Protein AF-A0A832GKD5-F1 (afdb_monomer_lite)

Structure (mmCIF, N/CA/C/O backbone):
data_AF-A0A832GKD5-F1
#
_entry.id   AF-A0A832GKD5-F1
#
loop_
_atom_site.group_PDB
_atom_site.id
_atom_site.type_symbol
_atom_site.label_atom_id
_atom_site.label_alt_id
_atom_site.label_comp_id
_atom_site.label_asym_id
_atom_site.label_entity_id
_atom_site.label_seq_id
_atom_site.pdbx_PDB_ins_code
_atom_site.Cartn_x
_atom_site.Cartn_y
_atom_site.Cartn_z
_atom_site.occupancy
_atom_site.B_iso_or_equiv
_atom_site.auth_seq_id
_atom_site.auth_comp_id
_atom_site.auth_asym_id
_atom_site.auth_atom_id
_atom_site.pdbx_PDB_model_num
ATOM 1 N N . MET A 1 1 ? 5.374 27.625 0.746 1.00 59.59 1 MET A N 1
ATOM 2 C CA . MET A 1 1 ? 5.018 27.367 -0.669 1.00 59.59 1 MET A CA 1
ATOM 3 C C . MET A 1 1 ? 6.134 26.679 -1.460 1.00 59.59 1 MET A C 1
ATOM 5 O O . MET A 1 1 ? 5.819 25.725 -2.146 1.00 59.59 1 MET A O 1
ATOM 9 N N . PHE A 1 2 ? 7.410 27.067 -1.316 1.00 66.75 2 PHE A N 1
ATOM 10 C CA . PHE A 1 2 ? 8.552 26.503 -2.070 1.00 66.75 2 PHE A CA 1
ATOM 11 C C . PHE A 1 2 ? 8.713 24.966 -1.993 1.00 66.75 2 PHE A C 1
ATOM 13 O O . PHE A 1 2 ? 8.906 24.307 -3.009 1.00 66.75 2 PHE A O 1
ATOM 20 N N . TYR A 1 3 ? 8.544 24.373 -0.807 1.00 62.72 3 TYR A N 1
ATOM 21 C CA . TYR A 1 3 ? 8.674 22.920 -0.606 1.00 62.72 3 TYR A CA 1
ATOM 22 C C . TYR A 1 3 ? 7.599 22.079 -1.316 1.00 62.72 3 TYR A C 1
ATOM 24 O O . TYR A 1 3 ? 7.874 20.954 -1.723 1.00 62.72 3 TYR A O 1
ATOM 32 N N . LEU A 1 4 ? 6.385 22.615 -1.489 1.00 67.25 4 LEU A N 1
ATOM 33 C CA . LEU A 1 4 ? 5.298 21.901 -2.172 1.00 67.25 4 LEU A CA 1
ATOM 34 C C . LEU A 1 4 ? 5.530 21.840 -3.686 1.00 67.25 4 LEU A C 1
ATOM 36 O O . LEU A 1 4 ? 5.181 20.846 -4.318 1.00 67.25 4 LEU A O 1
ATOM 40 N N . THR A 1 5 ? 6.132 22.886 -4.256 1.00 70.44 5 THR A N 1
ATOM 41 C CA . THR A 1 5 ? 6.469 22.951 -5.682 1.00 70.44 5 THR A CA 1
ATOM 42 C C . THR A 1 5 ? 7.581 21.963 -6.023 1.00 70.44 5 THR A C 1
ATOM 44 O O . THR A 1 5 ? 7.411 21.157 -6.931 1.00 70.44 5 THR A O 1
ATOM 47 N N . LEU A 1 6 ? 8.649 21.932 -5.217 1.00 73.38 6 LEU A N 1
ATOM 48 C CA . LEU A 1 6 ? 9.754 20.981 -5.386 1.00 73.38 6 LEU A CA 1
ATOM 49 C C . LEU A 1 6 ? 9.298 19.523 -5.260 1.00 73.38 6 LEU A C 1
ATOM 51 O O . LEU A 1 6 ? 9.687 18.686 -6.067 1.00 73.38 6 LEU A O 1
ATOM 55 N N . ALA A 1 7 ? 8.439 19.214 -4.283 1.00 74.38 7 ALA A N 1
ATOM 56 C CA . ALA A 1 7 ? 7.901 17.865 -4.141 1.00 74.38 7 ALA A CA 1
ATOM 57 C C . ALA A 1 7 ? 7.078 17.454 -5.376 1.00 74.38 7 ALA A C 1
ATOM 59 O O . ALA A 1 7 ? 7.232 16.346 -5.878 1.00 74.38 7 ALA A O 1
ATOM 60 N N . ARG A 1 8 ? 6.227 18.344 -5.909 1.00 76.88 8 ARG A N 1
ATOM 61 C CA . ARG A 1 8 ? 5.444 18.066 -7.128 1.00 76.88 8 ARG A CA 1
ATOM 62 C C . ARG A 1 8 ? 6.317 17.808 -8.352 1.00 76.88 8 ARG A C 1
ATOM 64 O O . ARG A 1 8 ? 6.017 16.894 -9.117 1.00 76.88 8 ARG A O 1
ATOM 71 N N . GLU A 1 9 ? 7.378 18.586 -8.525 1.00 83.12 9 GLU A N 1
ATOM 72 C CA . GLU A 1 9 ? 8.342 18.387 -9.610 1.00 83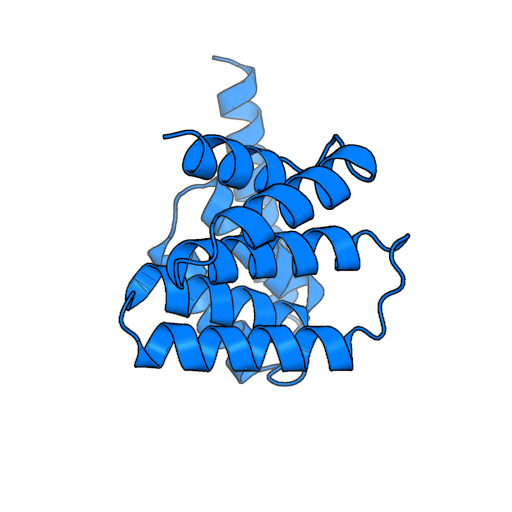.12 9 GLU A CA 1
ATOM 73 C C . GLU A 1 9 ? 9.044 17.028 -9.492 1.00 83.12 9 GLU A C 1
ATOM 75 O O . GLU A 1 9 ? 9.119 16.293 -10.474 1.00 83.12 9 GLU A O 1
ATOM 80 N N . GLN A 1 10 ? 9.452 16.633 -8.282 1.00 88.31 10 GLN A N 1
ATOM 81 C CA . GLN A 1 10 ? 10.089 15.335 -8.034 1.00 88.31 10 GLN A CA 1
ATOM 82 C C . GLN A 1 10 ? 9.175 14.149 -8.370 1.00 88.31 10 GLN A C 1
ATOM 84 O O . GLN A 1 10 ? 9.619 13.202 -9.013 1.00 88.31 10 GLN A O 1
ATOM 89 N N . TRP A 1 11 ? 7.896 14.194 -7.979 1.00 91.75 11 TRP A N 1
ATOM 90 C CA . TRP A 1 11 ? 6.954 13.112 -8.298 1.00 91.75 11 TRP A CA 1
ATOM 91 C C . TRP A 1 11 ? 6.609 13.050 -9.787 1.00 91.75 11 TRP A C 1
ATOM 93 O O . TRP A 1 11 ? 6.410 11.959 -10.316 1.00 91.75 11 TRP A O 1
ATOM 103 N N . SER A 1 12 ? 6.570 14.200 -10.463 1.00 92.38 12 SER A N 1
ATOM 104 C CA . SER A 1 12 ? 6.320 14.260 -11.909 1.00 92.38 12 SER A CA 1
ATOM 105 C C . SER A 1 12 ? 7.489 13.660 -12.695 1.00 92.38 12 SER A C 1
ATOM 107 O O . SER A 1 12 ? 7.286 12.912 -13.649 1.00 92.38 12 SER A O 1
ATOM 109 N N . GLU A 1 13 ? 8.719 13.937 -12.260 1.00 92.38 13 GLU A N 1
ATOM 110 C CA . GLU A 1 13 ? 9.921 13.349 -12.847 1.00 92.38 13 GLU A CA 1
ATOM 111 C C . GLU A 1 13 ? 10.023 11.845 -12.554 1.00 92.38 13 GLU A C 1
ATOM 113 O O . GLU A 1 13 ? 10.300 11.058 -13.459 1.00 92.38 13 GLU A O 1
ATOM 118 N N . ALA A 1 14 ? 9.718 11.424 -11.322 1.00 93.25 14 ALA A N 1
ATOM 119 C CA . ALA A 1 14 ? 9.664 10.010 -10.958 1.00 93.25 14 ALA A CA 1
ATOM 120 C C . ALA A 1 14 ? 8.648 9.241 -11.818 1.00 93.25 14 ALA A C 1
ATOM 122 O O . ALA A 1 14 ? 8.965 8.166 -12.327 1.00 93.25 14 ALA A O 1
ATOM 123 N N . GLU A 1 15 ? 7.456 9.806 -12.039 1.00 96.00 15 GLU A N 1
ATOM 124 C CA . GLU A 1 15 ? 6.458 9.235 -12.947 1.00 96.00 15 GLU A CA 1
ATOM 125 C C . GLU A 1 15 ? 7.029 9.050 -14.360 1.00 96.00 15 GLU A C 1
ATOM 127 O O . GLU A 1 15 ? 6.931 7.957 -14.924 1.00 96.00 15 GLU A O 1
ATOM 132 N N . ARG A 1 16 ? 7.655 10.094 -14.924 1.00 95.81 16 ARG A N 1
ATOM 133 C CA . ARG A 1 16 ? 8.252 10.051 -16.267 1.00 95.81 16 ARG A CA 1
ATOM 134 C C . ARG A 1 16 ? 9.302 8.945 -16.374 1.00 95.81 16 ARG A C 1
ATOM 136 O O . ARG A 1 16 ? 9.226 8.120 -17.282 1.00 95.81 16 ARG A O 1
ATOM 143 N N . MET A 1 17 ? 10.241 8.896 -15.429 1.00 95.12 17 MET A N 1
ATOM 144 C CA . MET A 1 17 ? 11.310 7.894 -15.407 1.00 95.12 17 MET A CA 1
ATOM 145 C C . MET A 1 17 ? 10.766 6.467 -15.282 1.00 95.12 17 MET A C 1
ATOM 147 O O . MET A 1 17 ? 11.228 5.574 -15.992 1.00 95.12 17 MET A O 1
ATOM 151 N N . CYS A 1 18 ? 9.763 6.245 -14.427 1.00 95.81 18 CYS A N 1
ATOM 152 C CA . CYS A 1 18 ? 9.152 4.925 -14.277 1.00 95.81 18 CYS A CA 1
ATOM 153 C C . CYS A 1 18 ? 8.448 4.489 -15.567 1.00 95.81 18 CYS A C 1
ATOM 155 O O . CYS A 1 18 ? 8.635 3.358 -16.007 1.00 95.81 18 CYS A O 1
ATOM 157 N N . ARG A 1 19 ? 7.698 5.386 -16.225 1.00 95.94 19 ARG A N 1
ATOM 158 C CA . ARG A 1 19 ? 7.055 5.082 -17.515 1.00 95.94 19 ARG A CA 1
ATOM 159 C C . ARG A 1 19 ? 8.077 4.755 -18.603 1.00 95.94 19 ARG A C 1
ATOM 161 O O . ARG A 1 19 ? 7.867 3.811 -19.357 1.00 95.94 19 ARG A O 1
ATOM 168 N N . GLU A 1 20 ? 9.185 5.490 -18.674 1.00 95.25 20 GLU A N 1
ATOM 169 C CA . GLU A 1 20 ? 10.273 5.198 -19.617 1.00 95.25 20 GLU A CA 1
ATOM 170 C C . GLU A 1 20 ? 10.944 3.851 -19.338 1.00 95.25 20 GLU A C 1
ATOM 172 O O . GLU A 1 20 ? 11.270 3.128 -20.279 1.00 95.25 20 GLU A O 1
ATOM 177 N N . SER A 1 21 ? 11.126 3.491 -18.064 1.00 94.75 21 SER A N 1
ATOM 178 C CA . SER A 1 21 ? 11.631 2.169 -17.679 1.00 94.75 21 SER A CA 1
ATOM 179 C C . SER A 1 21 ? 10.688 1.064 -18.163 1.00 94.75 21 SER A C 1
ATOM 181 O O . SER A 1 21 ? 11.110 0.166 -18.892 1.00 94.75 21 SER A O 1
ATOM 183 N N . LEU A 1 22 ? 9.391 1.203 -17.868 1.00 94.56 22 LEU A N 1
ATOM 184 C CA . LEU A 1 22 ? 8.355 0.232 -18.231 1.00 94.56 22 LEU A CA 1
ATOM 185 C C . LEU A 1 22 ? 8.162 0.081 -19.747 1.00 94.56 22 LEU A C 1
ATOM 187 O O . LEU A 1 22 ? 7.839 -1.005 -20.221 1.00 94.56 22 LEU A O 1
ATOM 191 N N . GLN A 1 23 ? 8.399 1.143 -20.525 1.00 94.44 23 GLN A N 1
ATOM 192 C CA . GLN A 1 23 ? 8.407 1.068 -21.991 1.00 94.44 23 GLN A CA 1
ATOM 193 C C . GLN A 1 23 ? 9.554 0.215 -22.537 1.00 94.44 23 GLN A C 1
ATOM 195 O O . GLN A 1 23 ? 9.418 -0.377 -23.607 1.00 94.44 23 GLN A O 1
ATOM 200 N N . ARG A 1 24 ? 10.696 0.175 -21.840 1.00 94.75 24 ARG A N 1
ATOM 201 C CA . ARG A 1 24 ? 11.851 -0.632 -22.252 1.00 94.75 24 ARG A CA 1
ATOM 202 C C . ARG A 1 24 ? 11.655 -2.089 -21.870 1.00 94.75 24 ARG A C 1
ATOM 204 O O . ARG A 1 24 ? 11.927 -2.965 -22.685 1.00 94.75 24 ARG A O 1
ATOM 211 N N . GLN A 1 25 ? 11.197 -2.336 -20.647 1.00 91.12 25 GLN A N 1
ATOM 212 C CA . GLN A 1 25 ? 10.888 -3.672 -20.158 1.00 91.12 25 GLN A CA 1
ATOM 213 C C . GLN A 1 25 ? 9.935 -3.615 -18.957 1.00 91.12 25 GLN A C 1
ATOM 215 O O . GLN A 1 25 ? 10.027 -2.685 -18.156 1.00 91.12 25 GLN A O 1
ATOM 220 N N . PRO A 1 26 ? 9.074 -4.629 -18.773 1.00 91.38 26 PRO A N 1
ATOM 221 C CA . PRO A 1 26 ? 8.325 -4.786 -17.534 1.00 91.38 26 PRO A CA 1
ATOM 222 C C . PRO A 1 26 ? 9.267 -4.897 -16.330 1.00 91.38 26 PRO A C 1
ATOM 224 O O . PRO A 1 26 ? 10.191 -5.711 -16.334 1.00 91.38 26 PRO A O 1
ATOM 227 N N . ASP A 1 27 ? 9.015 -4.096 -15.298 1.00 93.62 27 ASP A N 1
ATOM 228 C CA . ASP A 1 27 ? 9.822 -4.048 -14.079 1.00 93.62 27 ASP A CA 1
ATOM 229 C C . ASP A 1 27 ? 8.914 -3.809 -12.855 1.00 93.62 27 ASP A C 1
ATOM 231 O O . ASP A 1 27 ? 8.252 -2.766 -12.782 1.00 93.62 27 ASP A O 1
ATOM 235 N N . PRO A 1 28 ? 8.854 -4.751 -11.892 1.00 91.94 28 PRO A N 1
ATOM 236 C CA . PRO A 1 28 ? 8.060 -4.596 -10.676 1.00 91.94 28 PRO A CA 1
ATOM 237 C C . PRO A 1 28 ? 8.412 -3.349 -9.859 1.00 91.94 28 PRO A C 1
ATOM 239 O O . PRO A 1 28 ? 7.522 -2.715 -9.288 1.00 91.94 28 PRO A O 1
ATOM 242 N N . GLU A 1 29 ? 9.690 -2.965 -9.812 1.00 91.44 29 GLU A N 1
ATOM 243 C CA . GLU A 1 29 ? 10.119 -1.794 -9.048 1.00 91.44 29 GLU A CA 1
ATOM 244 C C . GLU A 1 29 ? 9.641 -0.498 -9.716 1.00 91.44 29 GLU A C 1
ATOM 246 O O . GLU A 1 29 ? 9.068 0.372 -9.053 1.00 91.44 29 GLU A O 1
ATOM 251 N N . ALA A 1 30 ? 9.777 -0.390 -11.041 1.00 94.06 30 ALA A N 1
ATOM 252 C CA . ALA A 1 30 ? 9.227 0.736 -11.789 1.00 94.06 30 ALA A CA 1
ATOM 253 C C . ALA A 1 30 ? 7.693 0.828 -11.676 1.00 94.06 30 ALA A C 1
ATOM 255 O O . ALA A 1 30 ? 7.161 1.932 -11.550 1.00 94.06 30 ALA A O 1
ATOM 256 N N . HIS A 1 31 ? 6.969 -0.299 -11.660 1.00 95.81 31 HIS A N 1
ATOM 257 C CA . HIS A 1 31 ? 5.525 -0.290 -11.399 1.00 95.81 31 HIS A CA 1
ATOM 258 C C . HIS A 1 31 ? 5.192 0.233 -9.998 1.00 95.81 31 HIS A C 1
ATOM 260 O O . HIS A 1 31 ? 4.316 1.092 -9.865 1.00 95.81 31 HIS A O 1
ATOM 266 N N . HIS A 1 32 ? 5.897 -0.239 -8.964 1.00 93.19 32 HIS A N 1
ATOM 267 C CA . HIS A 1 32 ? 5.721 0.243 -7.593 1.00 93.19 32 HIS A CA 1
ATOM 268 C C . HIS A 1 32 ? 5.870 1.765 -7.539 1.00 93.19 32 HIS A C 1
ATOM 270 O O . HIS A 1 32 ? 4.970 2.469 -7.068 1.00 93.19 32 HIS A O 1
ATOM 276 N N . TRP A 1 33 ? 6.998 2.287 -8.020 1.00 94.75 33 TR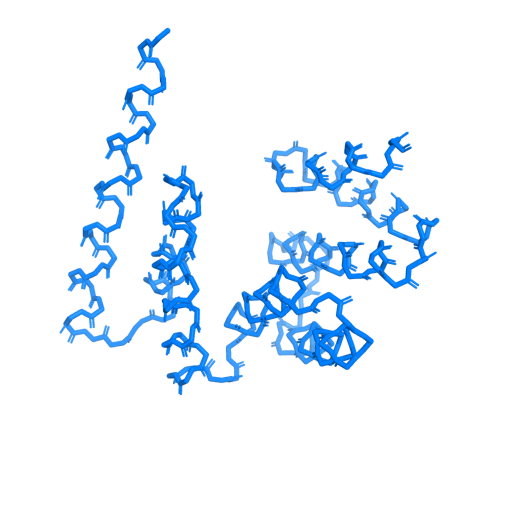P A N 1
ATOM 277 C CA . TRP A 1 33 ? 7.289 3.714 -7.924 1.00 94.75 33 TRP A CA 1
ATOM 278 C C . TRP A 1 33 ? 6.374 4.566 -8.800 1.00 94.75 33 TRP A C 1
ATOM 280 O O . TRP A 1 33 ? 6.011 5.666 -8.382 1.00 94.75 33 TRP A O 1
ATOM 290 N N . LEU A 1 34 ? 5.908 4.046 -9.941 1.00 96.75 34 LEU A N 1
ATOM 291 C CA . LEU A 1 34 ? 4.878 4.700 -10.745 1.00 96.75 34 LEU A CA 1
ATOM 292 C C . LEU A 1 34 ? 3.583 4.888 -9.944 1.00 96.75 34 LEU A C 1
ATOM 294 O O . LEU A 1 34 ? 3.047 5.994 -9.892 1.00 96.75 34 LEU A O 1
ATOM 298 N N . ILE A 1 35 ? 3.096 3.833 -9.285 1.00 96.44 35 ILE A N 1
ATOM 299 C CA . ILE A 1 35 ? 1.862 3.890 -8.488 1.00 96.44 35 ILE A CA 1
ATOM 300 C C . ILE A 1 35 ? 2.013 4.892 -7.336 1.00 96.44 35 ILE A C 1
ATOM 302 O O . ILE A 1 35 ? 1.129 5.724 -7.123 1.00 96.44 35 ILE A O 1
ATOM 306 N N . VAL A 1 36 ? 3.146 4.863 -6.626 1.00 91.94 36 VAL A N 1
ATOM 307 C CA . VAL A 1 36 ? 3.432 5.806 -5.532 1.00 91.94 36 VAL A CA 1
ATOM 308 C C . VAL A 1 36 ? 3.496 7.247 -6.040 1.00 91.94 36 VAL A C 1
ATOM 310 O O . VAL A 1 36 ? 2.899 8.135 -5.429 1.00 91.94 36 VAL A O 1
ATOM 313 N N . ALA A 1 37 ? 4.179 7.496 -7.159 1.00 93.75 37 ALA A N 1
ATOM 314 C CA . ALA A 1 37 ? 4.284 8.828 -7.746 1.00 93.75 37 ALA A CA 1
ATOM 315 C C . ALA A 1 37 ? 2.911 9.375 -8.168 1.00 93.75 37 ALA A C 1
ATOM 317 O O . ALA A 1 37 ? 2.621 10.549 -7.929 1.00 93.75 37 ALA A O 1
ATOM 318 N N . LEU A 1 38 ? 2.048 8.537 -8.749 1.00 95.25 38 LEU A N 1
ATOM 319 C CA . LEU A 1 38 ? 0.687 8.915 -9.140 1.00 95.25 38 LEU A CA 1
ATOM 320 C C . LEU A 1 38 ? -0.200 9.210 -7.920 1.00 95.25 38 LEU A C 1
ATOM 322 O O . LEU A 1 38 ? -0.901 10.225 -7.909 1.00 95.25 38 LEU A O 1
ATOM 326 N N . ASP A 1 39 ? -0.120 8.395 -6.862 1.00 90.62 39 ASP A N 1
ATOM 327 C CA . ASP A 1 39 ? -0.856 8.616 -5.606 1.00 90.62 39 ASP A CA 1
ATOM 328 C C . ASP A 1 39 ? -0.423 9.929 -4.927 1.00 90.62 39 ASP A C 1
ATOM 330 O O . ASP A 1 39 ? -1.263 10.738 -4.531 1.00 90.62 39 ASP A O 1
ATOM 334 N N . LYS A 1 40 ? 0.888 10.215 -4.886 1.00 89.38 40 LYS A N 1
ATOM 335 C CA . LYS A 1 40 ? 1.437 11.471 -4.337 1.00 89.38 40 LYS A CA 1
ATOM 336 C C . LYS A 1 40 ? 1.056 12.710 -5.148 1.00 89.38 40 LYS A C 1
ATOM 338 O O . LYS A 1 40 ? 0.968 13.800 -4.583 1.00 89.38 40 LYS A O 1
ATOM 343 N N . GLN A 1 41 ? 0.804 12.553 -6.443 1.00 90.88 41 GLN A N 1
ATOM 344 C CA . GLN A 1 41 ? 0.275 13.614 -7.301 1.00 90.88 41 GLN A CA 1
ATOM 345 C C . GLN A 1 41 ? -1.253 13.761 -7.209 1.00 90.88 41 GLN A C 1
ATOM 347 O O . GLN A 1 41 ? -1.797 14.722 -7.752 1.00 90.88 41 GLN A O 1
ATOM 352 N N . GLY A 1 42 ? -1.953 12.844 -6.531 1.00 90.38 42 GLY A N 1
ATOM 353 C CA . GLY A 1 42 ? -3.417 12.815 -6.466 1.00 90.38 42 GLY A CA 1
ATOM 354 C C . GLY A 1 42 ? -4.087 12.298 -7.744 1.00 90.38 42 GLY A C 1
ATOM 355 O O . GLY A 1 42 ? -5.302 12.420 -7.888 1.00 90.38 42 GLY A O 1
ATOM 356 N N . LYS A 1 43 ? -3.324 11.705 -8.670 1.00 94.00 43 LYS A N 1
ATOM 357 C CA . LYS A 1 43 ? -3.812 11.126 -9.932 1.00 94.00 43 LYS A CA 1
ATOM 358 C C . LYS A 1 43 ? -4.380 9.721 -9.696 1.00 94.00 43 LYS A C 1
ATOM 360 O O . LYS A 1 43 ? -3.848 8.728 -10.188 1.00 94.00 43 LYS A O 1
ATOM 365 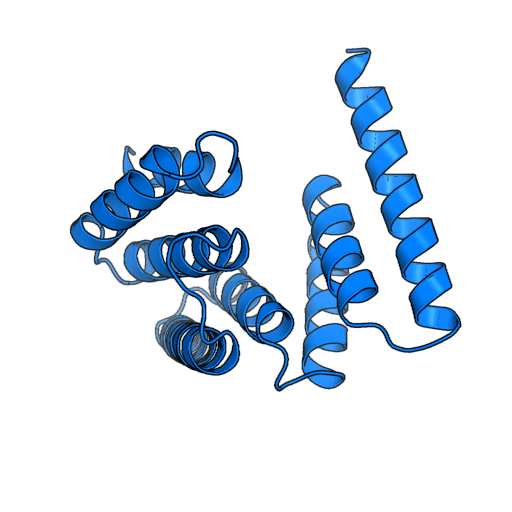N N . LEU A 1 44 ? -5.447 9.627 -8.900 1.00 92.00 44 LEU A N 1
ATOM 366 C CA . LEU A 1 44 ? -5.975 8.346 -8.409 1.00 92.00 44 LEU A CA 1
ATOM 367 C C . LEU A 1 44 ? -6.459 7.411 -9.528 1.00 92.00 44 LEU A C 1
AT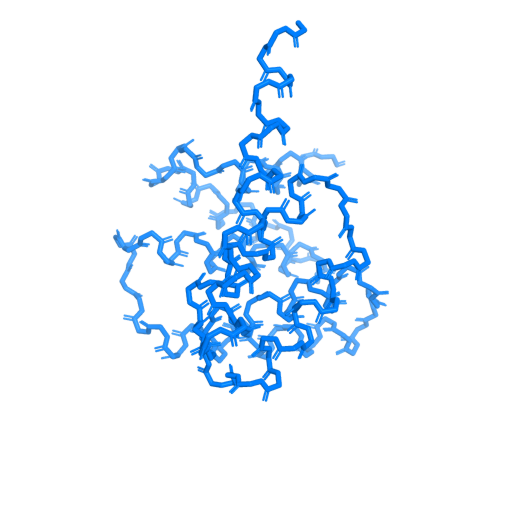OM 369 O O . LEU A 1 44 ? -6.205 6.210 -9.463 1.00 92.00 44 LEU A O 1
ATOM 373 N N . ASP A 1 45 ? -7.090 7.943 -10.576 1.00 94.25 45 ASP A N 1
ATOM 374 C CA . ASP A 1 45 ? -7.564 7.131 -11.707 1.00 94.25 45 ASP A CA 1
ATOM 375 C C . ASP A 1 45 ? -6.408 6.504 -12.493 1.00 94.25 45 ASP A C 1
ATOM 377 O O . ASP A 1 45 ? -6.477 5.349 -12.914 1.00 94.25 45 ASP A O 1
ATOM 381 N N . GLU A 1 46 ? -5.321 7.253 -12.678 1.00 95.69 46 GLU A N 1
ATOM 382 C CA . GLU A 1 46 ? -4.114 6.743 -13.324 1.00 95.69 46 GLU A CA 1
ATOM 383 C C . GLU A 1 46 ? -3.390 5.738 -12.432 1.00 95.69 46 GLU A C 1
ATOM 385 O O . GLU A 1 46 ? -2.928 4.713 -12.930 1.00 95.69 46 GLU A O 1
ATOM 390 N N . ALA A 1 47 ? -3.336 5.992 -11.120 1.00 96.31 47 ALA A N 1
ATOM 391 C CA . ALA A 1 47 ? -2.780 5.047 -10.161 1.00 96.31 47 ALA A CA 1
ATOM 392 C C . ALA A 1 47 ? -3.537 3.714 -10.224 1.00 96.31 47 ALA A C 1
ATOM 394 O O . ALA A 1 47 ? -2.910 2.671 -10.336 1.00 96.31 47 ALA A O 1
ATOM 395 N N . ASN A 1 48 ? -4.872 3.735 -10.246 1.00 95.31 48 ASN A N 1
ATOM 396 C CA . ASN A 1 48 ? -5.683 2.519 -10.351 1.00 95.31 48 ASN A CA 1
ATOM 397 C C . ASN A 1 48 ? -5.398 1.734 -11.641 1.00 95.31 48 ASN A C 1
ATOM 399 O O . ASN A 1 48 ? -5.210 0.522 -11.580 1.00 95.31 48 ASN A O 1
ATOM 403 N N . LYS A 1 49 ? -5.262 2.413 -12.788 1.00 96.06 49 LYS A N 1
ATOM 404 C CA . LYS A 1 49 ? -4.861 1.756 -14.047 1.00 96.06 49 LYS A CA 1
ATOM 405 C C . LYS A 1 49 ? -3.465 1.136 -13.959 1.00 96.06 49 LYS A C 1
ATOM 407 O O . LYS A 1 49 ? -3.259 0.029 -14.445 1.00 96.06 49 LYS A O 1
ATOM 412 N N . ALA A 1 50 ? -2.516 1.830 -13.330 1.00 96.94 50 ALA A N 1
ATOM 413 C CA . ALA A 1 50 ? -1.168 1.308 -13.121 1.00 96.94 50 ALA A CA 1
ATOM 414 C C . ALA A 1 50 ? -1.164 0.091 -12.178 1.00 96.94 50 ALA A C 1
ATOM 416 O O . ALA A 1 50 ? -0.393 -0.840 -12.397 1.00 96.94 50 ALA A O 1
ATOM 417 N N . ILE A 1 51 ? -2.045 0.061 -11.172 1.00 97.62 51 ILE A N 1
ATOM 418 C CA . ILE A 1 51 ? -2.245 -1.102 -10.294 1.00 97.62 51 ILE A CA 1
ATOM 419 C C . ILE A 1 51 ? -2.818 -2.282 -11.083 1.00 97.62 51 ILE A C 1
ATOM 421 O O . ILE A 1 51 ? -2.308 -3.394 -10.953 1.00 97.62 51 ILE A O 1
ATOM 425 N N . ASP A 1 52 ? -3.833 -2.052 -11.922 1.00 96.88 52 ASP A N 1
ATOM 426 C CA . ASP A 1 52 ? -4.414 -3.094 -12.778 1.00 96.88 52 ASP A CA 1
ATOM 427 C C . ASP A 1 52 ? -3.350 -3.703 -13.706 1.00 96.88 52 ASP A C 1
ATOM 429 O O . ASP A 1 52 ? -3.254 -4.924 -13.844 1.00 96.88 52 ASP A O 1
ATOM 433 N N . GLU A 1 53 ? -2.518 -2.860 -14.322 1.00 96.75 53 GLU A N 1
ATOM 434 C CA . GLU A 1 53 ? -1.422 -3.301 -15.184 1.00 96.75 53 GLU A CA 1
ATOM 435 C C . GLU A 1 53 ? -0.343 -4.062 -14.408 1.00 96.75 53 GLU A C 1
ATOM 437 O O . GLU A 1 53 ? 0.092 -5.129 -14.857 1.00 96.75 53 GLU A O 1
ATOM 442 N N . PHE A 1 54 ? 0.058 -3.551 -13.241 1.00 97.81 54 PHE A N 1
ATOM 443 C CA . PHE A 1 54 ? 1.070 -4.182 -12.403 1.00 97.81 54 PHE A CA 1
ATOM 444 C C . PHE A 1 54 ? 0.614 -5.576 -11.967 1.00 97.81 54 PHE A C 1
ATOM 446 O O . PHE A 1 54 ? 1.327 -6.555 -12.179 1.00 97.81 54 PHE A O 1
ATOM 453 N N . TYR A 1 55 ? -0.613 -5.686 -11.457 1.00 97.00 55 TYR A N 1
ATOM 454 C CA . TYR A 1 55 ? -1.182 -6.953 -11.010 1.00 97.00 55 TYR A CA 1
ATOM 455 C C . TYR A 1 55 ? -1.402 -7.945 -12.156 1.00 97.00 55 TYR A C 1
ATOM 457 O O . TYR A 1 55 ? -1.169 -9.139 -11.989 1.00 97.00 55 TYR A O 1
ATOM 465 N N . ARG A 1 56 ? -1.789 -7.476 -13.349 1.00 96.81 56 ARG A N 1
ATOM 466 C CA . ARG A 1 56 ? -1.903 -8.340 -14.535 1.00 96.81 56 ARG A CA 1
ATOM 467 C C . ARG A 1 56 ? -0.551 -8.909 -14.969 1.00 96.81 56 ARG A C 1
ATOM 469 O O . ARG A 1 56 ? -0.497 -10.037 -15.451 1.00 96.81 56 ARG A O 1
ATOM 476 N N . THR A 1 57 ? 0.511 -8.119 -14.845 1.00 96.44 57 THR A N 1
ATOM 477 C CA . THR A 1 57 ? 1.851 -8.486 -15.325 1.00 96.44 57 THR A CA 1
ATOM 478 C C . THR A 1 57 ? 2.611 -9.322 -14.295 1.00 96.44 57 THR A C 1
ATOM 480 O O . THR A 1 57 ? 3.306 -10.264 -14.664 1.00 96.44 57 THR A O 1
ATOM 483 N N . PHE A 1 58 ? 2.430 -9.024 -13.007 1.00 95.38 58 PHE A N 1
ATOM 484 C CA . PHE A 1 58 ? 3.105 -9.681 -11.891 1.00 95.38 58 PHE A CA 1
ATOM 485 C C . PHE A 1 58 ? 2.099 -10.083 -10.796 1.00 95.38 58 PHE A C 1
ATOM 487 O O . PHE A 1 58 ? 2.143 -9.552 -9.687 1.00 95.38 58 PHE A O 1
ATOM 494 N N . PRO A 1 59 ? 1.182 -11.029 -11.068 1.00 94.88 59 PRO A N 1
ATOM 495 C CA . PRO A 1 59 ? 0.121 -11.391 -10.121 1.00 94.88 59 PRO A CA 1
ATOM 496 C C . PRO A 1 59 ? 0.644 -12.040 -8.833 1.00 94.88 59 PRO A C 1
ATOM 498 O O . PRO A 1 59 ? -0.044 -12.021 -7.814 1.00 94.88 59 PRO A O 1
ATOM 501 N N . GLU A 1 60 ? 1.850 -12.611 -8.878 1.00 92.62 60 GLU A N 1
ATOM 502 C CA . GLU A 1 60 ? 2.522 -13.243 -7.737 1.00 92.62 60 GLU A CA 1
ATOM 503 C C . GLU A 1 60 ? 3.430 -12.274 -6.959 1.00 92.62 60 GLU A C 1
ATOM 505 O O . GLU A 1 60 ? 3.933 -12.628 -5.891 1.00 92.62 60 GLU A O 1
ATOM 510 N N . ASP A 1 61 ? 3.636 -11.050 -7.461 1.00 93.12 61 ASP A N 1
ATOM 511 C CA . ASP A 1 61 ? 4.423 -10.045 -6.754 1.00 93.12 61 ASP A CA 1
ATOM 512 C C . ASP A 1 61 ? 3.641 -9.498 -5.557 1.00 93.12 61 ASP A C 1
ATOM 514 O O . ASP A 1 61 ? 2.477 -9.094 -5.647 1.00 93.12 61 ASP A O 1
ATOM 518 N N . ALA A 1 62 ? 4.296 -9.469 -4.401 1.00 92.88 62 ALA A N 1
ATOM 519 C CA . ALA A 1 62 ? 3.639 -9.080 -3.168 1.00 92.88 62 ALA A CA 1
ATOM 520 C C . ALA A 1 62 ? 3.228 -7.604 -3.143 1.00 92.88 62 ALA A C 1
ATOM 522 O O . ALA A 1 62 ? 2.186 -7.278 -2.579 1.00 92.88 62 ALA A O 1
ATOM 523 N N . TYR A 1 63 ? 4.000 -6.703 -3.756 1.00 93.19 63 TYR A N 1
ATOM 524 C CA . TYR A 1 63 ? 3.590 -5.307 -3.859 1.00 93.19 63 TYR A CA 1
ATOM 525 C C . TYR A 1 63 ? 2.413 -5.156 -4.812 1.00 93.19 63 TYR A C 1
ATOM 527 O O . TYR A 1 63 ? 1.492 -4.405 -4.496 1.00 93.19 63 TYR A O 1
ATOM 535 N N . ALA A 1 64 ? 2.387 -5.898 -5.919 1.00 95.19 64 ALA A N 1
ATOM 536 C CA . ALA A 1 64 ? 1.234 -5.909 -6.813 1.00 95.19 64 ALA A CA 1
ATOM 537 C C . ALA A 1 64 ? -0.045 -6.348 -6.076 1.00 95.19 64 ALA A C 1
ATOM 539 O O . ALA A 1 64 ? -1.076 -5.679 -6.172 1.00 95.19 64 ALA A O 1
ATOM 540 N N . MET A 1 65 ? 0.032 -7.410 -5.264 1.00 96.75 65 MET A N 1
ATOM 541 C CA . MET A 1 65 ? -1.074 -7.853 -4.404 1.00 96.75 65 MET A CA 1
ATOM 542 C C . MET A 1 65 ? -1.505 -6.777 -3.395 1.00 96.75 65 MET A C 1
ATOM 544 O O . MET A 1 65 ? -2.703 -6.532 -3.243 1.00 96.75 65 MET A O 1
ATOM 548 N N . LEU A 1 66 ? -0.556 -6.112 -2.725 1.00 95.88 66 LEU A N 1
ATOM 549 C CA . LEU A 1 66 ? -0.851 -5.071 -1.730 1.00 95.88 66 LEU A CA 1
ATOM 550 C C . LEU A 1 66 ? -1.456 -3.809 -2.352 1.00 95.88 66 LEU A C 1
ATOM 552 O O . LEU A 1 66 ? -2.389 -3.219 -1.802 1.00 95.88 66 LEU A O 1
ATOM 556 N N . PHE A 1 67 ? -0.973 -3.392 -3.519 1.00 96.19 67 PHE A N 1
ATOM 557 C CA . PHE A 1 67 ? -1.585 -2.288 -4.246 1.00 96.19 67 PHE A CA 1
ATOM 558 C C . PHE A 1 67 ? -2.995 -2.647 -4.717 1.00 96.19 67 PHE A C 1
ATOM 560 O O . PHE A 1 67 ? -3.914 -1.837 -4.571 1.00 96.19 67 PHE A O 1
ATOM 567 N N . ARG A 1 68 ? -3.202 -3.878 -5.201 1.00 96.81 68 ARG A N 1
ATOM 568 C CA . ARG A 1 68 ? -4.528 -4.365 -5.589 1.00 96.81 68 ARG A CA 1
ATOM 569 C C . ARG A 1 68 ? -5.485 -4.427 -4.398 1.00 96.81 68 ARG A C 1
ATOM 571 O O . ARG A 1 68 ? -6.634 -4.011 -4.533 1.00 96.81 68 ARG A O 1
ATOM 578 N N . SER A 1 69 ? -5.032 -4.856 -3.218 1.00 96.31 69 SER A N 1
ATOM 579 C CA . SER A 1 69 ? -5.869 -4.843 -2.013 1.00 96.31 69 SER A CA 1
ATOM 580 C C . SER A 1 69 ? -6.261 -3.421 -1.605 1.00 96.31 69 SER A C 1
ATOM 582 O O . SER A 1 69 ? -7.419 -3.178 -1.275 1.00 96.31 69 SER A O 1
ATOM 584 N N . LEU A 1 70 ? -5.333 -2.458 -1.679 1.00 94.25 70 LEU A N 1
ATOM 585 C CA . LEU A 1 70 ? -5.631 -1.040 -1.433 1.00 94.25 70 LEU A CA 1
ATOM 586 C C . LEU A 1 70 ? -6.641 -0.477 -2.438 1.00 94.25 70 LEU A C 1
ATOM 588 O O . LEU A 1 70 ? -7.547 0.260 -2.053 1.00 94.25 70 LEU A O 1
ATOM 592 N N . GLN A 1 71 ? -6.510 -0.821 -3.719 1.00 94.38 71 GLN A N 1
ATOM 593 C CA . GLN A 1 71 ? -7.462 -0.424 -4.756 1.00 94.38 71 GLN A CA 1
ATOM 594 C C . GLN A 1 71 ? -8.870 -0.964 -4.466 1.00 94.38 71 GLN A C 1
ATOM 596 O O . GLN A 1 71 ? -9.824 -0.189 -4.495 1.00 94.38 71 GLN A O 1
ATOM 601 N N . LEU A 1 72 ? -8.999 -2.252 -4.124 1.00 93.94 72 LEU A N 1
ATOM 602 C CA . LEU A 1 72 ? -10.282 -2.877 -3.777 1.00 93.94 72 LEU A CA 1
ATOM 603 C C . LEU A 1 72 ? -10.945 -2.197 -2.574 1.00 93.94 72 LEU A C 1
ATOM 605 O O . LEU A 1 72 ? -12.126 -1.852 -2.632 1.00 93.94 72 LEU A O 1
ATOM 609 N N . MET A 1 73 ? -10.165 -1.944 -1.519 1.00 92.38 73 MET A N 1
ATOM 610 C CA . MET A 1 73 ? -10.631 -1.228 -0.331 1.00 92.38 73 MET A CA 1
ATOM 611 C C . MET A 1 73 ? -11.128 0.184 -0.673 1.00 92.38 73 MET A C 1
ATOM 613 O O . MET A 1 73 ? -12.184 0.587 -0.197 1.00 92.38 73 MET A O 1
ATOM 617 N N . ARG A 1 74 ? -10.417 0.925 -1.536 1.00 88.75 74 ARG A N 1
ATOM 618 C CA . ARG A 1 74 ? -10.800 2.293 -1.931 1.00 88.75 74 ARG A CA 1
ATOM 619 C C . ARG A 1 74 ? -12.035 2.355 -2.830 1.00 88.75 74 ARG A C 1
ATOM 621 O O . ARG A 1 74 ? -12.816 3.290 -2.699 1.00 88.75 74 ARG A O 1
ATOM 628 N N . MET A 1 75 ? -12.171 1.425 -3.775 1.00 83.75 75 MET A N 1
ATOM 629 C CA . MET A 1 75 ? -13.186 1.519 -4.829 1.00 83.75 75 MET A CA 1
ATOM 630 C C . MET A 1 75 ? -14.532 0.914 -4.446 1.00 83.75 75 MET A C 1
ATOM 632 O O . MET A 1 75 ? -15.561 1.444 -4.857 1.00 83.75 75 MET A O 1
ATOM 636 N N . HIS A 1 76 ? -14.530 -0.209 -3.726 1.00 71.31 76 HIS A N 1
ATOM 637 C CA . HIS A 1 76 ? -15.729 -1.036 -3.638 1.00 71.31 76 HIS A CA 1
ATOM 638 C C . HIS A 1 76 ? -16.309 -1.134 -2.239 1.00 71.31 76 HIS A C 1
ATOM 640 O O . HIS A 1 76 ? -17.525 -1.241 -2.157 1.00 71.31 76 HIS A O 1
ATOM 646 N N . GLY A 1 77 ? -15.503 -1.013 -1.173 1.00 67.75 77 GLY A N 1
ATOM 647 C CA . GLY A 1 77 ? -15.943 -0.852 0.228 1.00 67.75 77 GLY A CA 1
ATOM 648 C C . GLY A 1 77 ? -16.935 -1.890 0.782 1.00 67.75 77 GLY A C 1
ATOM 649 O O . GLY A 1 77 ? -17.259 -1.847 1.965 1.00 67.75 77 GLY A O 1
ATOM 650 N N . ASP A 1 78 ? -17.424 -2.801 -0.052 1.00 86.62 78 ASP A N 1
ATOM 651 C CA . ASP A 1 78 ? -18.384 -3.833 0.259 1.00 86.62 78 ASP A CA 1
ATOM 652 C C . ASP A 1 78 ? -17.672 -5.049 0.848 1.00 86.62 78 ASP A C 1
ATOM 654 O O . ASP A 1 78 ? -16.447 -5.204 0.800 1.00 86.62 78 ASP A O 1
ATOM 658 N N . GLU A 1 79 ? -18.465 -5.922 1.454 1.00 87.56 79 GLU A N 1
ATOM 659 C CA . GLU A 1 79 ? -17.946 -7.088 2.157 1.00 87.56 79 GLU A CA 1
ATOM 660 C C . GLU A 1 79 ? -17.144 -8.012 1.226 1.00 87.56 79 GLU A C 1
ATOM 662 O O . GLU A 1 79 ? -16.112 -8.554 1.625 1.00 87.56 79 GLU A O 1
ATOM 667 N N . ALA A 1 80 ? -17.559 -8.134 -0.039 1.00 90.31 80 ALA A N 1
ATOM 668 C CA . ALA A 1 80 ? -16.887 -8.969 -1.028 1.00 90.31 80 ALA A CA 1
ATOM 669 C C . ALA A 1 80 ? -15.500 -8.420 -1.406 1.00 90.31 80 ALA A C 1
ATOM 671 O O . ALA A 1 80 ? -14.530 -9.180 -1.468 1.00 90.31 80 ALA A O 1
ATOM 672 N N . ALA A 1 81 ? -15.378 -7.111 -1.625 1.00 92.62 81 ALA A N 1
ATOM 673 C CA . ALA A 1 81 ? -14.112 -6.455 -1.921 1.00 92.62 81 ALA A CA 1
ATOM 674 C C . ALA A 1 81 ? -13.170 -6.476 -0.715 1.00 92.62 81 ALA A C 1
ATOM 676 O O . ALA A 1 81 ? -11.972 -6.717 -0.877 1.00 92.62 81 ALA A O 1
ATOM 677 N N . LEU A 1 82 ? -13.697 -6.285 0.499 1.00 93.06 82 LEU A N 1
ATOM 678 C CA . LEU A 1 82 ? -12.916 -6.410 1.729 1.00 93.06 82 LEU A CA 1
ATOM 679 C C . LEU A 1 82 ? -12.432 -7.847 1.951 1.00 93.06 82 LEU A C 1
ATOM 681 O O . LEU A 1 82 ? -11.289 -8.044 2.367 1.00 93.06 82 LEU A O 1
ATOM 685 N N . ALA A 1 83 ? -13.246 -8.859 1.647 1.00 93.88 83 ALA A N 1
ATOM 686 C CA . ALA A 1 83 ? -12.823 -10.255 1.720 1.00 93.88 83 ALA A CA 1
ATOM 687 C C . ALA A 1 83 ? -11.662 -10.541 0.750 1.00 93.88 83 ALA A C 1
ATOM 689 O O . ALA A 1 83 ? -10.619 -11.041 1.178 1.00 93.88 83 ALA A O 1
ATOM 690 N N . GLN A 1 84 ? -11.795 -10.130 -0.516 1.00 95.00 84 GLN A N 1
ATOM 691 C CA . GLN A 1 84 ? -10.745 -10.278 -1.533 1.00 95.00 84 GLN A CA 1
ATOM 692 C C . GLN A 1 84 ? -9.465 -9.514 -1.168 1.00 95.00 84 GLN A C 1
ATOM 694 O O . GLN A 1 84 ? -8.361 -10.043 -1.293 1.00 95.00 84 GLN A O 1
ATOM 699 N N . ALA A 1 85 ? -9.588 -8.285 -0.658 1.00 95.50 85 ALA A N 1
ATOM 700 C CA . ALA A 1 85 ? -8.444 -7.517 -0.176 1.00 95.50 85 ALA A CA 1
ATOM 701 C C . ALA A 1 85 ? -7.703 -8.262 0.948 1.00 95.50 85 ALA A C 1
ATOM 703 O O . ALA A 1 85 ? -6.475 -8.332 0.938 1.00 95.50 85 ALA A O 1
ATOM 704 N N . GLY A 1 86 ? -8.438 -8.875 1.880 1.00 95.31 86 GLY A N 1
ATOM 705 C CA . GLY A 1 86 ? -7.861 -9.681 2.956 1.00 95.31 86 GLY A CA 1
ATOM 706 C C . GLY A 1 86 ? -7.126 -10.930 2.457 1.00 95.31 86 GLY A C 1
ATOM 707 O O . GLY A 1 86 ? -6.089 -11.297 3.011 1.00 95.31 86 GLY A O 1
ATOM 708 N N . GLU A 1 87 ? -7.625 -11.579 1.405 1.00 96.44 87 GLU A N 1
ATOM 709 C CA . GLU A 1 87 ? -6.941 -12.706 0.760 1.00 96.44 87 GLU A CA 1
ATOM 710 C C . GLU A 1 87 ? -5.621 -12.284 0.118 1.00 96.44 87 GLU A C 1
ATOM 712 O O . GLU A 1 87 ? -4.597 -12.921 0.371 1.00 96.44 87 GLU A O 1
ATOM 717 N N . LEU A 1 88 ? -5.618 -11.173 -0.622 1.00 96.62 88 LEU A N 1
ATOM 718 C CA . LEU A 1 88 ? -4.410 -10.624 -1.239 1.00 96.62 88 LEU A CA 1
ATOM 719 C C . LEU A 1 88 ? -3.361 -10.218 -0.199 1.00 96.62 88 LEU A C 1
ATOM 721 O O . LEU A 1 88 ? -2.184 -10.515 -0.378 1.00 96.62 88 LEU A O 1
ATOM 725 N N . ILE A 1 89 ? -3.773 -9.610 0.917 1.00 95.56 89 ILE A N 1
ATOM 726 C CA . ILE A 1 89 ? -2.858 -9.245 2.011 1.00 95.56 89 ILE A CA 1
ATOM 727 C C . ILE A 1 89 ? -2.206 -10.496 2.616 1.00 95.56 89 ILE A C 1
ATOM 729 O O . ILE A 1 89 ? -0.999 -10.509 2.861 1.00 95.56 89 ILE A O 1
ATOM 733 N N . ARG A 1 90 ? -2.974 -11.575 2.826 1.00 94.00 90 ARG A N 1
ATOM 734 C CA . ARG A 1 90 ? -2.427 -12.852 3.319 1.00 94.00 90 ARG A CA 1
ATOM 735 C C . ARG A 1 90 ? -1.473 -13.497 2.314 1.00 94.00 90 ARG A C 1
ATOM 737 O O . ARG A 1 90 ? -0.423 -13.995 2.715 1.00 94.00 90 ARG A O 1
ATOM 744 N N . ALA A 1 91 ? -1.821 -13.480 1.030 1.00 94.12 91 ALA A N 1
ATOM 745 C CA . ALA A 1 91 ? -0.968 -14.008 -0.030 1.00 94.12 91 ALA A CA 1
ATOM 746 C C . ALA A 1 91 ? 0.348 -13.218 -0.138 1.00 94.12 91 ALA A C 1
ATOM 748 O O . ALA A 1 91 ? 1.420 -13.822 -0.174 1.00 94.12 91 ALA A O 1
ATOM 749 N N . ALA A 1 92 ? 0.283 -11.885 -0.068 1.00 92.81 92 ALA A N 1
ATOM 750 C CA . ALA A 1 92 ? 1.454 -11.014 -0.057 1.00 92.81 92 ALA A CA 1
ATOM 751 C C . ALA A 1 92 ? 2.365 -11.295 1.146 1.00 92.81 92 ALA A C 1
ATOM 753 O O . ALA A 1 92 ? 3.580 -11.392 0.985 1.00 92.81 92 ALA A O 1
ATOM 754 N N . ALA A 1 93 ? 1.788 -11.489 2.337 1.00 90.56 93 ALA A N 1
ATOM 755 C CA . ALA A 1 93 ? 2.539 -11.864 3.534 1.00 90.56 93 ALA A CA 1
ATOM 756 C C . ALA A 1 93 ? 3.298 -13.189 3.348 1.00 90.56 93 ALA A C 1
ATOM 758 O O . ALA A 1 93 ? 4.471 -13.293 3.710 1.00 90.56 93 ALA A O 1
ATOM 759 N N . HIS A 1 94 ? 2.651 -14.187 2.738 1.00 88.94 94 HIS A N 1
ATOM 760 C CA . HIS A 1 94 ? 3.279 -15.472 2.438 1.00 88.94 94 HIS A CA 1
ATOM 761 C C . HIS A 1 94 ? 4.398 -15.347 1.389 1.00 88.94 94 HIS A C 1
ATOM 763 O O . HIS A 1 94 ? 5.463 -15.942 1.553 1.00 88.94 94 HIS A O 1
ATOM 769 N N . ALA A 1 95 ? 4.178 -14.558 0.333 1.00 86.56 95 ALA A N 1
ATOM 770 C CA . ALA A 1 95 ? 5.155 -14.334 -0.732 1.00 86.56 95 ALA A CA 1
ATOM 771 C C . ALA A 1 95 ? 6.402 -13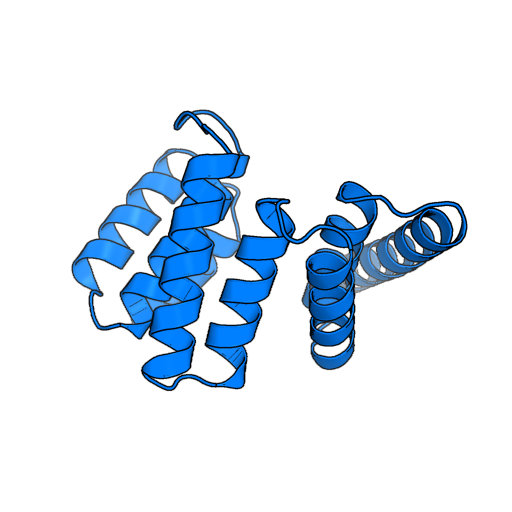.585 -0.235 1.00 86.56 95 ALA A C 1
ATOM 773 O O . ALA A 1 95 ? 7.525 -13.928 -0.601 1.00 86.56 95 ALA A O 1
ATOM 774 N N . LEU A 1 96 ? 6.211 -12.592 0.636 1.00 83.12 96 LEU A N 1
ATOM 775 C CA . LEU A 1 96 ? 7.289 -11.750 1.141 1.00 83.12 96 LEU A CA 1
ATOM 776 C C . LEU A 1 96 ? 8.248 -12.474 2.087 1.00 83.12 96 LEU A C 1
ATOM 778 O O . LEU A 1 96 ? 9.405 -12.067 2.163 1.00 83.12 96 LEU A O 1
ATOM 782 N N . LYS A 1 97 ? 7.789 -13.510 2.811 1.00 72.12 97 LYS A N 1
ATOM 783 C CA . LYS A 1 97 ? 8.552 -14.159 3.900 1.00 72.12 97 LYS A CA 1
ATOM 784 C C . LYS A 1 97 ? 9.293 -13.124 4.770 1.00 72.12 97 LYS A C 1
ATOM 786 O O . LYS A 1 97 ? 10.463 -13.300 5.097 1.00 72.12 97 LYS A O 1
ATOM 791 N N . VAL A 1 98 ? 8.633 -11.999 5.057 1.00 68.25 98 VAL A N 1
ATOM 792 C CA . VAL A 1 98 ? 9.274 -10.826 5.661 1.00 68.25 98 VAL A CA 1
ATOM 793 C C . VAL A 1 98 ? 9.406 -10.982 7.160 1.00 68.25 98 VAL A C 1
ATOM 795 O O . VAL A 1 98 ? 8.438 -11.278 7.860 1.00 68.25 98 VAL A O 1
ATOM 798 N N . GLU A 1 99 ? 10.611 -10.726 7.651 1.00 64.88 99 GLU A N 1
ATOM 799 C CA . GLU A 1 99 ? 10.856 -10.555 9.074 1.00 64.88 99 GLU A CA 1
ATOM 800 C C . GLU A 1 99 ? 10.464 -9.137 9.520 1.00 64.88 99 GLU A C 1
ATOM 802 O O . GLU A 1 99 ? 10.505 -8.204 8.711 1.00 64.88 99 GLU A O 1
ATOM 807 N N . PRO A 1 100 ? 10.135 -8.933 10.808 1.00 63.91 100 PRO A N 1
ATOM 808 C CA . PRO A 1 100 ? 9.728 -7.630 11.327 1.00 63.91 100 PRO A CA 1
ATOM 809 C C . PRO A 1 100 ? 10.740 -6.491 11.141 1.00 63.91 100 PRO A C 1
ATOM 811 O O . PRO A 1 100 ? 10.366 -5.344 11.344 1.00 63.91 100 PRO A O 1
ATOM 814 N N . ASP A 1 101 ? 12.016 -6.766 10.841 1.00 64.88 101 ASP A N 1
ATOM 815 C CA . ASP A 1 101 ? 13.041 -5.739 10.571 1.00 64.88 101 ASP A CA 1
ATOM 816 C C . ASP A 1 101 ? 13.064 -5.235 9.116 1.00 64.88 101 ASP A C 1
ATOM 818 O O . ASP A 1 101 ? 13.675 -4.203 8.822 1.00 64.88 101 ASP A O 1
ATOM 822 N N . ASP A 1 102 ? 12.353 -5.886 8.197 1.00 75.62 102 ASP A N 1
ATOM 823 C CA . ASP A 1 102 ? 12.299 -5.472 6.798 1.00 75.62 102 ASP A CA 1
ATOM 824 C C . ASP A 1 102 ? 11.318 -4.306 6.584 1.00 75.62 102 ASP A C 1
ATOM 826 O O . ASP A 1 102 ? 10.160 -4.365 6.991 1.00 75.62 102 ASP A O 1
ATOM 830 N N . ARG A 1 103 ? 11.719 -3.249 5.864 1.00 75.62 103 ARG A N 1
ATOM 831 C CA . ARG A 1 103 ? 10.821 -2.127 5.514 1.00 75.62 103 ARG A CA 1
ATOM 832 C C . ARG A 1 103 ? 9.548 -2.598 4.786 1.00 75.62 103 ARG A C 1
ATOM 834 O O . ARG A 1 103 ? 8.496 -1.970 4.922 1.00 75.62 103 ARG A O 1
ATOM 841 N N . ARG A 1 104 ? 9.623 -3.720 4.064 1.00 81.62 104 ARG A N 1
ATOM 842 C CA . ARG A 1 104 ? 8.487 -4.402 3.422 1.00 81.62 104 ARG A CA 1
ATOM 843 C C . ARG A 1 104 ? 7.433 -4.861 4.426 1.00 81.62 104 ARG A C 1
ATOM 845 O O . ARG A 1 104 ? 6.243 -4.770 4.130 1.00 81.62 104 ARG A O 1
ATOM 852 N N . TRP A 1 105 ? 7.855 -5.284 5.618 1.00 86.50 105 TRP A N 1
ATOM 853 C CA . TRP A 1 105 ? 6.957 -5.636 6.716 1.00 86.50 105 TRP A CA 1
ATOM 854 C C . TRP A 1 105 ? 6.132 -4.427 7.161 1.00 86.50 105 TRP A C 1
ATOM 856 O O . TRP A 1 105 ? 4.911 -4.514 7.247 1.00 86.50 105 TRP A O 1
ATOM 866 N N . GLY A 1 106 ? 6.770 -3.265 7.347 1.00 87.56 106 GLY A N 1
ATOM 867 C CA . GLY A 1 106 ? 6.068 -2.046 7.760 1.00 87.56 106 GLY A CA 1
ATOM 868 C C . GLY A 1 106 ? 4.967 -1.636 6.776 1.00 87.56 106 GLY A C 1
ATOM 869 O O . GLY A 1 106 ? 3.871 -1.256 7.192 1.00 87.56 106 GLY A O 1
ATOM 870 N N . TYR A 1 107 ? 5.221 -1.765 5.470 1.00 88.19 107 TYR A N 1
ATOM 871 C CA . TYR A 1 107 ? 4.210 -1.499 4.444 1.00 88.19 107 TYR A CA 1
ATOM 872 C C . TYR A 1 107 ? 3.061 -2.520 4.484 1.00 88.19 107 TYR A C 1
ATOM 874 O O . TYR A 1 107 ? 1.901 -2.117 4.582 1.00 88.19 107 TYR A O 1
ATOM 882 N N . LEU A 1 108 ? 3.376 -3.821 4.489 1.00 92.00 108 LEU A N 1
ATOM 883 C CA . LEU A 1 108 ? 2.401 -4.914 4.597 1.00 92.00 108 LEU A CA 1
ATOM 884 C C . LEU A 1 108 ? 1.475 -4.744 5.810 1.00 92.00 108 LEU A C 1
ATOM 886 O O . LEU A 1 108 ? 0.252 -4.763 5.665 1.00 92.00 108 LEU A O 1
ATOM 890 N N . GLU A 1 109 ? 2.041 -4.540 6.999 1.00 92.69 109 GLU A N 1
ATOM 891 C CA . GLU A 1 109 ? 1.256 -4.422 8.228 1.00 92.69 109 GLU A CA 1
ATOM 892 C C . GLU A 1 109 ? 0.445 -3.122 8.274 1.00 92.69 109 GLU A C 1
ATOM 894 O O . GLU A 1 109 ? -0.652 -3.104 8.830 1.00 92.69 109 GLU A O 1
ATOM 899 N N . THR A 1 110 ? 0.904 -2.047 7.623 1.00 92.06 110 THR A N 1
ATOM 900 C CA . THR A 1 110 ? 0.086 -0.832 7.484 1.00 92.06 110 THR A CA 1
ATOM 901 C C . THR A 1 110 ? -1.144 -1.085 6.605 1.00 92.06 110 THR A C 1
ATOM 903 O O . THR A 1 110 ? -2.251 -0.679 6.961 1.00 92.06 110 THR A O 1
ATOM 906 N N . VAL A 1 111 ? -0.983 -1.793 5.480 1.00 94.19 111 VAL A N 1
ATOM 907 C CA . VAL A 1 111 ? -2.112 -2.183 4.613 1.00 94.19 111 VAL A CA 1
ATOM 908 C C . VAL A 1 111 ? -3.067 -3.119 5.359 1.00 94.19 111 VAL A C 1
ATOM 910 O O . VAL A 1 111 ? -4.285 -2.945 5.296 1.00 94.19 111 VAL A O 1
ATOM 913 N N . ARG A 1 112 ? -2.529 -4.074 6.124 1.00 94.81 112 ARG A N 1
ATOM 914 C CA . ARG A 1 112 ? -3.320 -4.971 6.971 1.00 94.81 112 ARG A CA 1
ATOM 915 C C . ARG A 1 112 ? -4.090 -4.213 8.049 1.00 94.81 112 ARG A C 1
ATOM 917 O O . ARG A 1 112 ? -5.256 -4.519 8.277 1.00 94.81 112 ARG A O 1
ATOM 924 N N . ALA A 1 113 ? -3.485 -3.213 8.686 1.00 94.44 113 ALA A N 1
ATOM 925 C CA . ALA A 1 113 ? -4.178 -2.383 9.664 1.00 94.44 113 ALA A CA 1
ATOM 926 C C . ALA A 1 113 ? -5.343 -1.606 9.035 1.00 94.44 113 ALA A C 1
ATOM 928 O O . ALA A 1 113 ? -6.418 -1.549 9.627 1.00 94.44 113 ALA A O 1
ATOM 929 N N . ALA A 1 114 ? -5.165 -1.070 7.823 1.00 93.00 114 ALA A N 1
ATOM 930 C CA . ALA A 1 114 ? -6.248 -0.424 7.083 1.00 93.00 114 ALA A CA 1
ATOM 931 C C . ALA A 1 114 ? -7.404 -1.403 6.800 1.00 93.00 114 ALA A C 1
ATOM 933 O O . ALA A 1 114 ? -8.565 -1.077 7.036 1.00 93.00 114 ALA A O 1
ATOM 934 N N . HIS A 1 115 ? -7.095 -2.634 6.384 1.00 95.19 115 HIS A N 1
ATOM 935 C CA . HIS A 1 115 ? -8.101 -3.683 6.178 1.00 95.19 115 HIS A CA 1
ATOM 936 C C . HIS A 1 115 ? -8.846 -4.064 7.466 1.00 95.19 115 HIS A C 1
ATOM 938 O O . HIS A 1 115 ? -10.076 -4.157 7.476 1.00 95.19 115 HIS A O 1
ATOM 944 N N . LEU A 1 116 ? -8.121 -4.230 8.576 1.00 94.00 116 LEU A N 1
ATOM 945 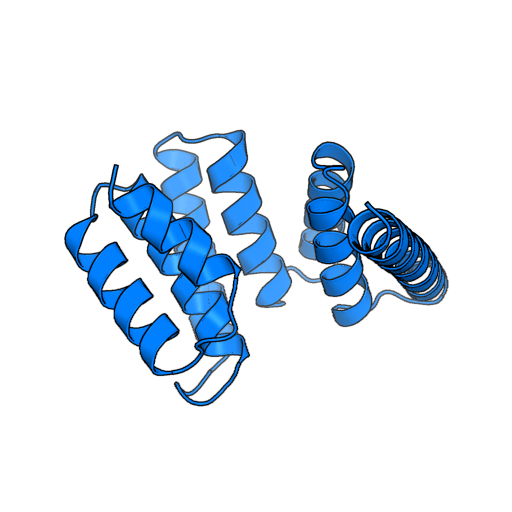C CA . LEU A 1 116 ? -8.708 -4.496 9.893 1.00 94.00 116 LEU A CA 1
ATOM 946 C C . LEU A 1 116 ? -9.640 -3.359 10.325 1.00 94.00 116 LEU A C 1
ATOM 948 O O . LEU A 1 116 ? -10.724 -3.616 10.845 1.00 94.00 116 LEU A O 1
ATOM 952 N N . ALA A 1 117 ? -9.254 -2.111 10.060 1.00 91.88 117 ALA A N 1
ATOM 953 C CA . ALA A 1 117 ? -10.079 -0.950 10.357 1.00 91.88 117 ALA A CA 1
ATOM 954 C C . ALA A 1 117 ? -11.414 -0.996 9.598 1.00 91.88 117 ALA A C 1
ATOM 956 O O . ALA A 1 117 ? -12.481 -0.880 10.197 1.00 91.88 117 ALA A O 1
ATOM 957 N N . MET A 1 118 ? -11.356 -1.244 8.287 1.00 89.94 118 MET A N 1
ATOM 958 C CA . MET A 1 118 ? -12.538 -1.292 7.419 1.00 89.94 118 MET A CA 1
ATOM 959 C C . MET A 1 118 ? -13.451 -2.490 7.700 1.00 89.94 118 MET A C 1
ATOM 961 O O . MET A 1 118 ? -14.647 -2.422 7.442 1.00 89.94 118 MET A O 1
ATOM 965 N N . THR A 1 119 ? -12.913 -3.568 8.272 1.00 91.69 119 THR A N 1
ATOM 966 C CA . THR A 1 119 ? -13.690 -4.739 8.715 1.00 91.69 119 THR A CA 1
ATOM 967 C C . THR A 1 119 ? -14.199 -4.620 10.160 1.00 91.69 119 THR A C 1
ATOM 969 O O . THR A 1 119 ? -14.712 -5.588 10.719 1.00 91.69 119 THR A O 1
ATOM 972 N N . GLY A 1 120 ? -14.071 -3.442 10.784 1.00 90.00 120 GLY A N 1
ATOM 973 C CA . GLY A 1 120 ? -14.584 -3.150 12.127 1.00 90.00 120 GLY A CA 1
ATOM 974 C C . GLY A 1 120 ? -13.679 -3.599 13.279 1.00 90.00 120 GLY A C 1
ATOM 975 O O . GLY A 1 120 ? -14.009 -3.392 14.447 1.00 90.00 120 GLY A O 1
ATOM 976 N N . LYS A 1 121 ? -12.500 -4.161 12.994 1.00 92.88 121 LYS A N 1
ATOM 977 C CA . LYS A 1 121 ? -11.516 -4.621 13.989 1.00 92.88 121 LYS A CA 1
ATOM 978 C C . LYS A 1 121 ? -10.581 -3.490 14.423 1.00 92.88 121 LYS A C 1
ATOM 980 O O . LYS A 1 121 ? -9.356 -3.603 14.377 1.00 92.88 121 LYS A O 1
ATOM 985 N N . ILE A 1 122 ? -11.172 -2.381 14.868 1.00 92.12 122 ILE A N 1
ATOM 986 C CA . ILE A 1 122 ? -10.465 -1.128 15.181 1.00 92.12 122 ILE A CA 1
ATOM 987 C C . ILE A 1 122 ? -9.371 -1.321 16.244 1.00 92.12 122 ILE A C 1
ATOM 989 O O . ILE A 1 122 ? -8.289 -0.749 16.129 1.00 92.12 122 ILE A O 1
ATOM 993 N N . ALA A 1 123 ? -9.621 -2.140 17.271 1.00 92.31 123 ALA A N 1
ATOM 994 C CA . ALA A 1 123 ? -8.650 -2.386 18.340 1.00 92.31 123 ALA A CA 1
ATOM 995 C C . ALA A 1 123 ? -7.377 -3.083 17.828 1.00 92.31 123 ALA A C 1
ATOM 997 O O . ALA A 1 123 ? -6.270 -2.655 18.155 1.00 92.31 123 ALA A O 1
ATOM 998 N N . GLU A 1 124 ? -7.533 -4.107 16.982 1.00 93.62 124 GLU A N 1
ATOM 999 C CA . GLU A 1 124 ? -6.410 -4.813 16.354 1.00 93.62 124 GLU A CA 1
ATOM 1000 C C . GLU A 1 124 ? -5.646 -3.888 15.398 1.00 93.62 124 GLU A C 1
ATOM 1002 O O . GLU A 1 124 ? -4.417 -3.848 15.428 1.00 93.62 124 GLU A O 1
ATOM 1007 N N . ALA A 1 125 ? -6.367 -3.087 14.603 1.00 92.38 125 ALA A N 1
ATOM 1008 C CA . ALA A 1 125 ? -5.764 -2.109 13.702 1.00 92.38 125 ALA A CA 1
ATOM 1009 C C . ALA A 1 125 ? -4.895 -1.087 14.456 1.00 92.38 125 ALA A C 1
ATOM 1011 O O . ALA A 1 125 ? -3.766 -0.818 14.049 1.00 92.38 125 ALA A O 1
ATOM 1012 N N . ARG A 1 126 ? -5.385 -0.547 15.582 1.00 92.88 126 ARG A N 1
ATOM 1013 C CA . ARG A 1 126 ? -4.645 0.429 16.402 1.00 92.88 126 ARG A CA 1
ATOM 1014 C C . ARG A 1 126 ? -3.361 -0.153 16.979 1.00 92.88 126 ARG A C 1
ATOM 1016 O O . ARG A 1 126 ? -2.323 0.505 16.930 1.00 92.88 126 ARG A O 1
ATOM 1023 N N . GLU A 1 127 ? -3.423 -1.367 17.519 1.00 93.25 127 GLU A N 1
ATOM 1024 C CA . GLU A 1 127 ? -2.237 -2.014 18.079 1.00 93.25 127 GLU A CA 1
ATOM 1025 C C . GLU A 1 127 ? -1.203 -2.304 16.986 1.00 93.25 127 GLU A C 1
ATOM 1027 O O . GLU A 1 127 ? -0.013 -2.051 17.176 1.00 93.25 127 GLU A O 1
ATOM 1032 N N . LEU A 1 128 ? -1.653 -2.726 15.803 1.00 91.94 128 LEU A N 1
ATOM 1033 C CA . LEU A 1 128 ? -0.762 -2.979 14.679 1.00 91.94 128 LEU A CA 1
ATOM 1034 C C . LEU A 1 128 ? -0.081 -1.699 14.174 1.00 91.94 128 LEU A C 1
ATOM 1036 O O . LEU A 1 128 ? 1.137 -1.668 14.009 1.00 91.94 128 LEU A O 1
ATOM 1040 N N . VAL A 1 129 ? -0.837 -0.610 14.002 1.00 90.69 129 VAL A N 1
ATOM 1041 C CA . VAL A 1 129 ? -0.274 0.699 13.623 1.00 90.69 129 VAL A CA 1
ATOM 1042 C C . VAL A 1 129 ? 0.741 1.176 14.654 1.00 90.69 129 VAL A C 1
ATOM 1044 O O . VAL A 1 129 ? 1.812 1.655 14.287 1.00 90.69 129 VAL A O 1
ATOM 1047 N N . LYS A 1 130 ? 0.447 1.008 15.945 1.00 90.88 130 LYS A N 1
ATOM 1048 C CA . LYS A 1 130 ? 1.372 1.357 17.024 1.00 90.88 130 LYS A CA 1
ATOM 1049 C C . LYS A 1 130 ? 2.679 0.566 16.929 1.00 90.88 130 LYS A C 1
ATOM 1051 O O . LYS A 1 130 ? 3.741 1.172 17.047 1.00 90.88 130 LYS A O 1
ATOM 1056 N N . GLN A 1 131 ? 2.623 -0.743 16.675 1.00 90.19 131 GLN A N 1
ATOM 1057 C CA . GLN A 1 131 ? 3.821 -1.569 16.474 1.00 90.19 131 GLN A CA 1
ATOM 1058 C C . GLN A 1 131 ? 4.643 -1.089 15.272 1.00 90.19 131 GLN A C 1
ATOM 1060 O O . GLN A 1 131 ? 5.854 -0.894 15.391 1.00 90.19 131 GLN A O 1
ATOM 1065 N N . VAL A 1 132 ? 3.986 -0.817 14.139 1.00 89.62 132 VAL A N 1
ATOM 1066 C CA . VAL A 1 132 ? 4.656 -0.278 12.946 1.00 89.62 132 VAL A CA 1
ATOM 1067 C C . VAL A 1 132 ? 5.321 1.063 13.258 1.00 89.62 132 VAL A C 1
ATOM 1069 O O . VAL A 1 132 ? 6.487 1.247 12.928 1.00 89.62 132 VAL A O 1
ATOM 1072 N N . ARG A 1 133 ? 4.635 1.979 13.950 1.00 89.00 133 ARG A N 1
ATOM 1073 C CA . ARG A 1 133 ? 5.149 3.315 14.308 1.00 89.00 133 ARG A CA 1
ATOM 1074 C C . ARG A 1 133 ? 6.317 3.272 15.289 1.00 89.00 133 ARG A C 1
ATOM 1076 O O . ARG A 1 133 ? 7.225 4.093 15.180 1.00 89.00 133 ARG A O 1
ATOM 1083 N N . GLN A 1 134 ? 6.303 2.334 16.236 1.00 87.88 134 GLN A N 1
ATOM 1084 C CA . GLN A 1 134 ? 7.420 2.126 17.164 1.00 87.88 134 GLN A CA 1
ATOM 1085 C C . GLN A 1 134 ? 8.694 1.696 16.436 1.00 87.88 134 GLN A C 1
ATOM 1087 O O . GLN A 1 134 ? 9.791 2.031 16.876 1.00 87.88 134 GLN A O 1
ATOM 1092 N N . ARG A 1 135 ? 8.549 0.967 15.327 1.00 87.25 135 ARG A N 1
ATOM 1093 C CA . ARG A 1 135 ? 9.671 0.408 14.571 1.00 87.25 135 ARG A CA 1
ATOM 1094 C C . ARG A 1 135 ? 10.108 1.285 13.398 1.00 87.25 135 ARG A C 1
ATOM 1096 O O . ARG A 1 135 ? 11.297 1.383 13.119 1.00 87.25 135 ARG A O 1
ATOM 1103 N N . TYR A 1 136 ? 9.156 1.964 12.768 1.00 82.19 136 TYR A N 1
ATOM 1104 C CA . TYR A 1 136 ? 9.328 2.807 11.589 1.00 82.19 136 TYR A CA 1
ATOM 1105 C C . TYR A 1 136 ? 8.598 4.138 11.794 1.00 82.19 136 TYR A C 1
ATOM 1107 O O . TYR A 1 136 ? 7.446 4.333 11.393 1.00 82.19 136 TYR A O 1
ATOM 1115 N N . SER A 1 137 ? 9.276 5.078 12.446 1.00 74.75 137 SER A N 1
ATOM 1116 C CA . SER A 1 137 ? 8.716 6.396 12.760 1.00 74.75 137 SER A CA 1
ATOM 1117 C C . SER A 1 137 ? 8.539 7.298 11.528 1.00 74.75 137 SER A C 1
ATOM 1119 O O . SER A 1 137 ? 7.779 8.266 11.591 1.00 74.75 137 SER A O 1
ATOM 1121 N N . ASP A 1 138 ? 9.187 6.968 10.408 1.00 77.69 138 ASP A N 1
ATOM 1122 C CA . ASP A 1 138 ? 9.183 7.708 9.141 1.00 77.69 138 ASP A CA 1
ATOM 1123 C C . ASP A 1 138 ? 8.071 7.278 8.162 1.00 77.69 138 ASP A C 1
ATOM 1125 O O . ASP A 1 138 ? 7.821 7.963 7.165 1.00 77.69 138 ASP A O 1
ATOM 1129 N N . LEU A 1 139 ? 7.357 6.180 8.438 1.00 78.81 139 LEU A N 1
ATOM 1130 C CA . LEU A 1 139 ? 6.262 5.703 7.588 1.00 78.81 139 LEU A CA 1
ATOM 1131 C C . LEU A 1 139 ? 5.020 6.603 7.708 1.00 78.81 139 LEU A C 1
ATOM 1133 O O . LEU A 1 139 ? 4.110 6.350 8.499 1.00 78.81 139 LEU A O 1
ATOM 1137 N N . GLN A 1 140 ? 4.944 7.618 6.840 1.00 79.75 140 GLN A N 1
ATOM 1138 C CA . GLN A 1 140 ? 3.792 8.530 6.716 1.00 79.75 140 GLN A CA 1
ATOM 1139 C C . GLN A 1 140 ? 2.462 7.799 6.497 1.00 79.75 140 GLN A C 1
ATOM 1141 O O . GLN A 1 140 ? 1.402 8.295 6.871 1.00 79.75 140 GLN A O 1
ATOM 1146 N N . PHE A 1 141 ? 2.491 6.628 5.854 1.00 79.25 141 PHE A N 1
ATOM 1147 C CA . PHE A 1 141 ? 1.271 5.867 5.618 1.00 79.25 141 PHE A CA 1
ATOM 1148 C C . PHE A 1 141 ? 0.664 5.356 6.932 1.00 79.25 141 PHE A C 1
ATOM 1150 O O . PHE A 1 141 ? -0.534 5.522 7.144 1.00 79.25 141 PHE A O 1
ATOM 1157 N N . ALA A 1 142 ? 1.489 4.841 7.848 1.00 78.69 142 ALA A N 1
ATOM 1158 C CA . ALA A 1 142 ? 1.035 4.379 9.158 1.00 78.69 142 ALA A CA 1
ATOM 1159 C C . ALA A 1 142 ? 0.463 5.528 10.001 1.00 78.69 142 ALA A C 1
ATOM 1161 O O . ALA A 1 142 ? -0.555 5.355 10.663 1.00 78.69 142 ALA A O 1
ATOM 1162 N N . GLU A 1 143 ? 1.063 6.718 9.922 1.00 84.38 143 GLU A N 1
ATOM 1163 C CA . GLU A 1 143 ? 0.550 7.921 10.589 1.00 84.38 143 GLU A CA 1
ATOM 1164 C C . GLU A 1 143 ? -0.849 8.314 10.090 1.00 84.38 143 GLU A C 1
ATOM 1166 O O . GLU A 1 143 ? -1.734 8.605 10.893 1.00 84.38 143 GLU A O 1
ATOM 1171 N N . ARG A 1 144 ? -1.081 8.274 8.771 1.00 83.56 144 ARG A N 1
ATOM 1172 C CA . ARG A 1 144 ? -2.405 8.566 8.194 1.00 83.56 144 ARG A CA 1
ATOM 1173 C C . ARG A 1 144 ? -3.472 7.597 8.700 1.00 83.56 144 ARG A C 1
ATOM 1175 O O . ARG A 1 144 ? -4.571 8.031 9.037 1.00 83.56 144 ARG A O 1
ATOM 1182 N N . ILE A 1 145 ? -3.150 6.303 8.768 1.00 83.56 145 ILE A N 1
ATOM 1183 C CA . ILE A 1 145 ? -4.073 5.301 9.318 1.00 83.56 145 ILE A CA 1
ATOM 1184 C C . ILE A 1 145 ? -4.315 5.570 10.807 1.00 83.56 145 ILE A C 1
ATOM 1186 O O . ILE A 1 145 ? -5.462 5.585 11.239 1.00 83.56 145 ILE A O 1
ATOM 1190 N N . GLU A 1 146 ? -3.271 5.869 11.584 1.00 84.31 146 GLU A N 1
ATOM 1191 C CA . GLU A 1 146 ? -3.404 6.214 13.004 1.00 84.31 146 GLU A CA 1
ATOM 1192 C C . GLU A 1 146 ? -4.385 7.369 13.233 1.00 84.31 146 GLU A C 1
ATOM 1194 O O . GLU A 1 146 ? -5.241 7.283 14.111 1.00 84.31 146 GLU A O 1
ATOM 1199 N N . GLN A 1 147 ? -4.280 8.432 12.431 1.00 86.25 147 GLN A N 1
ATOM 1200 C CA . GLN A 1 147 ? -5.170 9.591 12.504 1.00 86.25 147 GLN A CA 1
ATOM 1201 C C . GLN A 1 147 ? -6.622 9.200 12.206 1.00 86.25 147 GLN A C 1
ATOM 1203 O O . GLN A 1 147 ? -7.496 9.512 13.009 1.00 86.25 147 GLN A O 1
ATOM 1208 N N . SER A 1 148 ? -6.868 8.424 11.143 1.00 83.38 148 SER A N 1
ATOM 1209 C CA . SER A 1 148 ? -8.223 7.949 10.810 1.00 83.38 148 SER A CA 1
ATOM 1210 C C . SER A 1 148 ? -8.843 7.023 11.860 1.00 83.38 148 SER A C 1
ATOM 1212 O O . SER A 1 148 ? -10.054 6.871 11.907 1.00 83.38 148 SER A O 1
ATOM 1214 N N . LEU A 1 149 ? -8.022 6.388 12.704 1.00 81.88 149 LEU A N 1
ATOM 1215 C CA . LEU A 1 149 ? -8.490 5.502 13.769 1.00 81.88 149 LEU A CA 1
ATOM 1216 C C . LEU A 1 149 ? -8.810 6.248 15.069 1.00 81.88 149 LEU A C 1
ATOM 1218 O O . LEU A 1 149 ? -9.287 5.604 16.006 1.00 81.88 149 LEU A O 1
ATOM 1222 N N . ARG A 1 150 ? -8.466 7.537 15.190 1.00 74.38 150 ARG A N 1
ATOM 1223 C CA . ARG A 1 150 ? -8.718 8.363 16.387 1.00 74.38 150 ARG A CA 1
ATOM 1224 C C . ARG A 1 150 ? -10.055 9.106 16.329 1.00 74.38 150 ARG A C 1
ATOM 1226 O O . ARG A 1 150 ? -10.550 9.478 17.391 1.00 74.38 150 ARG A O 1
ATOM 1233 N N . GLU A 1 151 ? -10.569 9.326 15.123 1.00 62.00 151 GLU A N 1
ATOM 1234 C CA . GLU A 1 151 ? -11.893 9.895 14.825 1.00 62.00 151 GLU A CA 1
ATOM 1235 C C . GLU A 1 151 ? -13.008 8.865 15.065 1.00 62.00 151 GLU A C 1
ATOM 1237 O O . GLU A 1 151 ? -14.090 9.290 15.528 1.00 62.00 151 GLU A O 1
#

Secondary structure (DSSP, 8-state):
-HHHHHHHHHHHHHHHHHHHHHHHS--HHHHHHHHHHHHHTT-HHHHHHHHHHHHHH-TT-HHHHHHHHHHHHHHT-SHHHHHHHHHHHHHHHHHHT--TTSHHHHHHHHHHHHHHHHTT-HHHHHHHHHHHHHH-TT-HHHHHHHHHTT-

Foldseek 3Di:
DVVVVVLLVVLVVLLVVLVVVVVVHDDLVSLLSNLVSCVSNVVVVVSLVSLVVSCVVCVQALSSLLSQLVSLCVPPLDPVSLVSSVVSLVSSCVSCVDDPLDPSNLSSLLSVLVSCVSVVVLVVSLVSLVSSCVNCVPPVSSVVSNVVSVD

Sequence (151 aa):
MFYLTLAREQWSEAERMCRESLQRQPDPEAHHWLIVALDKQGKLDEANKAIDEFYRTFPEDAYAMLFRSLQLMRMHGDEAALAQAGELIRAAAHALKVEPDDRRWGYLETVRAAHLAMTGKIAEARELVKQVRQRYSDLQFAERIEQSLRE

Radius of gyration: 15.58 Å; chains: 1; bounding box: 31×43×41 Å

pLDDT: mean 88.8, std 8.93, range [59.59, 97.81]